Protein AF-A0A164K8K1-F1 (afdb_monomer_lite)

Foldseek 3Di:
DDPPDDPVRVQVVFWDKDWDDFPVPVPDIDIDTEGPVQDDPVQVVVLVVVLVVQCVPDPCSPGSVVVCVVVVHDRNHRD

Organism: Bacillus cereus (NCBI:txid1396)

pLDDT: mean 81.46, std 8.08, range [38.28, 90.06]

Structure (mmCIF, N/CA/C/O backbone):
data_AF-A0A164K8K1-F1
#
_entry.id   AF-A0A164K8K1-F1
#
loop_
_atom_site.group_PDB
_atom_site.id
_atom_site.type_symbol
_atom_site.label_atom_id
_atom_site.label_alt_id
_atom_site.label_comp_id
_atom_site.label_asym_id
_atom_site.label_entity_id
_atom_site.label_seq_id
_atom_site.pdbx_PDB_ins_code
_atom_site.Cartn_x
_atom_site.Cartn_y
_atom_site.Cartn_z
_atom_site.occupancy
_atom_site.B_iso_or_equiv
_atom_site.auth_seq_id
_atom_site.auth_comp_id
_atom_site.auth_asym_id
_atom_site.auth_atom_id
_atom_site.pdbx_PDB_model_num
ATOM 1 N N . MET A 1 1 ? -21.640 7.195 29.379 1.00 38.28 1 MET A N 1
ATOM 2 C CA . MET A 1 1 ? -20.972 8.383 28.802 1.00 38.28 1 MET A CA 1
ATOM 3 C C . MET A 1 1 ? -20.374 7.962 27.472 1.00 38.28 1 MET A C 1
ATOM 5 O O . MET A 1 1 ? -19.728 6.925 27.456 1.00 38.28 1 MET A O 1
ATOM 9 N N . LYS A 1 2 ? -20.636 8.681 26.372 1.00 51.03 2 LYS A N 1
ATOM 10 C CA . LYS A 1 2 ? -19.898 8.475 25.117 1.00 51.03 2 LYS A CA 1
ATOM 11 C C . LYS A 1 2 ? -18.616 9.293 25.220 1.00 51.03 2 LYS A C 1
ATOM 13 O O . LYS A 1 2 ? -18.689 10.503 25.417 1.00 51.03 2 LYS A O 1
ATOM 18 N N . THR A 1 3 ? -17.474 8.625 25.203 1.00 55.97 3 THR A N 1
ATOM 19 C CA . THR A 1 3 ? -16.161 9.267 25.180 1.00 55.97 3 THR A CA 1
ATOM 20 C C . THR A 1 3 ? -16.049 10.033 23.862 1.00 55.97 3 THR A C 1
ATOM 22 O O . THR A 1 3 ? -16.275 9.452 22.804 1.00 55.97 3 THR A O 1
ATOM 25 N N . ASN A 1 4 ? -15.774 11.338 23.910 1.00 70.75 4 ASN A N 1
ATOM 26 C CA . ASN A 1 4 ? -15.465 12.106 22.703 1.00 70.75 4 ASN A CA 1
ATOM 27 C C . ASN A 1 4 ? -14.031 11.766 22.294 1.00 70.75 4 ASN A C 1
ATOM 29 O O . ASN A 1 4 ? -13.089 12.434 22.715 1.00 70.75 4 ASN A O 1
ATOM 33 N N . GLU A 1 5 ? -13.873 10.684 21.541 1.00 76.62 5 GLU A N 1
ATOM 34 C CA . GLU A 1 5 ? -12.595 10.318 20.938 1.00 76.62 5 GLU A CA 1
ATOM 35 C C . GLU A 1 5 ? -12.189 11.372 19.905 1.00 76.62 5 GLU A C 1
ATOM 37 O O . GLU A 1 5 ? -13.030 11.894 19.164 1.00 76.62 5 GLU A O 1
ATOM 42 N N . THR A 1 6 ? -10.899 11.695 19.850 1.00 82.12 6 THR A N 1
ATOM 43 C CA . THR A 1 6 ? -10.362 12.579 18.812 1.00 82.12 6 THR A CA 1
ATOM 44 C C . THR A 1 6 ? -10.478 11.912 17.442 1.00 82.12 6 THR A C 1
ATOM 46 O O . THR A 1 6 ? -10.556 10.689 17.334 1.00 82.12 6 THR A O 1
ATOM 49 N N . ILE A 1 7 ? -10.461 12.707 16.368 1.00 79.12 7 ILE A N 1
ATOM 50 C CA . ILE A 1 7 ? -10.483 12.173 14.995 1.00 79.12 7 ILE A CA 1
ATOM 51 C C . ILE A 1 7 ? -9.329 11.178 14.785 1.00 79.12 7 ILE A C 1
ATOM 53 O O . ILE A 1 7 ? -9.540 10.112 14.220 1.00 79.12 7 ILE A O 1
ATOM 57 N N . THR A 1 8 ? -8.138 11.474 15.312 1.00 79.06 8 THR A N 1
ATOM 58 C CA . THR A 1 8 ? -6.978 10.571 15.262 1.00 79.06 8 THR A CA 1
ATOM 59 C C . THR A 1 8 ? -7.259 9.233 15.942 1.00 79.06 8 THR A C 1
AT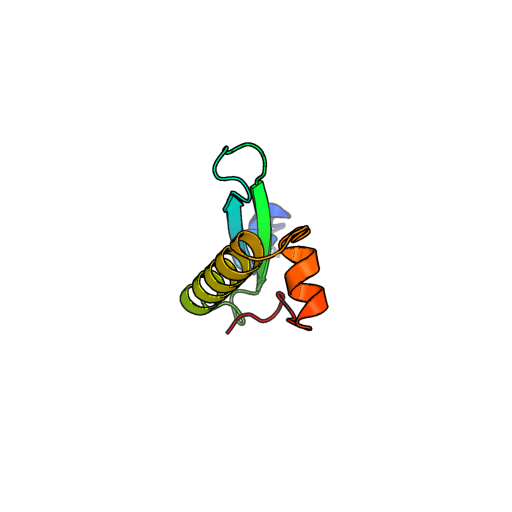OM 61 O O . THR A 1 8 ? -7.005 8.194 15.346 1.00 79.06 8 THR A O 1
ATOM 64 N N . GLN A 1 9 ? -7.854 9.239 17.139 1.00 81.44 9 GLN A N 1
ATOM 65 C CA . GLN A 1 9 ? -8.203 8.007 17.856 1.00 81.44 9 GLN A CA 1
ATOM 66 C C . GLN A 1 9 ? -9.236 7.173 17.095 1.00 81.44 9 GLN A C 1
ATOM 68 O O . GLN A 1 9 ? -9.121 5.953 17.028 1.00 81.44 9 GLN A O 1
ATOM 73 N N . GLN A 1 10 ? -10.216 7.826 16.469 1.00 80.69 10 GLN A N 1
ATOM 74 C CA . GLN A 1 10 ? -11.217 7.140 15.652 1.00 80.69 10 GLN A CA 1
ATOM 75 C C . GLN A 1 10 ? -10.599 6.525 14.387 1.00 80.69 10 GLN A C 1
ATOM 77 O O . GLN A 1 10 ? -10.991 5.429 13.985 1.00 80.69 10 GLN A O 1
ATOM 82 N N . ILE A 1 11 ? -9.619 7.196 13.774 1.00 79.94 11 ILE A N 1
ATOM 83 C CA . ILE A 1 11 ? -8.863 6.657 12.637 1.00 79.94 11 ILE A CA 1
ATOM 84 C C . ILE A 1 11 ? -8.039 5.448 13.086 1.00 79.94 11 ILE A C 1
ATOM 86 O O . ILE A 1 11 ? -8.191 4.370 12.522 1.00 79.94 11 ILE A O 1
ATOM 90 N N . GLU A 1 12 ? -7.234 5.585 14.138 1.00 81.44 12 GLU A N 1
ATOM 91 C CA . GLU A 1 12 ? -6.386 4.505 14.657 1.00 81.44 12 GLU A CA 1
ATOM 92 C C . GLU A 1 12 ? -7.190 3.298 15.149 1.00 81.44 12 GLU A C 1
ATOM 94 O O . GLU A 1 12 ? -6.707 2.168 15.081 1.00 81.44 12 GLU A O 1
ATOM 99 N N . ALA A 1 13 ? -8.420 3.497 15.631 1.00 86.06 13 ALA A N 1
ATOM 100 C CA . ALA A 1 13 ? -9.297 2.407 16.042 1.00 86.06 13 ALA A CA 1
ATOM 101 C C . ALA A 1 13 ? -9.761 1.562 14.846 1.00 86.06 13 ALA A C 1
ATOM 103 O O . ALA A 1 13 ? -9.724 0.333 14.929 1.00 86.06 13 ALA A O 1
ATOM 104 N N . ASN A 1 14 ? -10.132 2.204 13.735 1.00 83.38 14 ASN A N 1
ATOM 105 C CA . ASN A 1 14 ? -10.837 1.564 12.619 1.00 83.38 14 ASN A CA 1
ATOM 106 C C . ASN A 1 14 ? -9.959 1.275 11.394 1.00 83.38 14 ASN A C 1
ATOM 108 O O . ASN A 1 14 ? -10.333 0.450 10.557 1.00 83.38 14 ASN A O 1
ATOM 112 N N . PHE A 1 15 ? -8.802 1.927 11.282 1.00 84.50 15 PHE A N 1
ATOM 113 C CA . PHE A 1 15 ? -7.957 1.870 10.096 1.00 84.50 15 PHE A CA 1
ATOM 114 C C . PHE A 1 15 ? -6.535 1.409 10.411 1.00 84.50 15 PHE A C 1
ATOM 116 O O . PHE A 1 15 ? -5.977 1.713 11.466 1.00 84.50 15 PHE A O 1
ATOM 123 N N . THR A 1 16 ? -5.952 0.683 9.465 1.00 85.44 16 THR A N 1
ATOM 124 C CA . THR A 1 16 ? -4.512 0.492 9.349 1.00 85.44 16 THR A CA 1
ATOM 125 C C . THR A 1 16 ? -3.970 1.573 8.428 1.00 85.44 16 THR A C 1
ATOM 127 O O . THR A 1 16 ? -4.465 1.759 7.316 1.00 85.44 16 THR A O 1
ATOM 130 N N . VAL A 1 17 ? -2.963 2.296 8.906 1.00 83.81 17 VAL A N 1
ATOM 131 C CA . VAL A 1 17 ? -2.281 3.330 8.130 1.00 83.81 17 VAL A CA 1
ATOM 132 C C . VAL A 1 17 ? -1.006 2.728 7.564 1.00 83.81 17 VAL A C 1
ATOM 134 O O . VAL A 1 17 ? -0.186 2.215 8.323 1.00 83.81 17 VAL A O 1
ATOM 137 N N . VAL A 1 18 ? -0.841 2.792 6.247 1.00 82.62 18 VAL A N 1
ATOM 138 C CA . VAL A 1 18 ? 0.385 2.353 5.574 1.00 82.62 18 VAL A CA 1
ATOM 139 C C . VAL A 1 18 ? 0.946 3.526 4.798 1.00 82.62 18 VAL A C 1
ATOM 141 O O . VAL A 1 18 ? 0.220 4.205 4.073 1.00 82.62 18 VAL A O 1
ATOM 144 N N . SER A 1 19 ? 2.240 3.760 4.966 1.00 85.06 19 SER A N 1
ATOM 145 C CA . SER A 1 19 ? 2.965 4.802 4.256 1.00 85.06 19 SER A CA 1
ATOM 146 C C . SER A 1 19 ? 3.981 4.157 3.328 1.00 85.06 19 SER A C 1
ATOM 148 O O . SER A 1 19 ? 4.791 3.343 3.774 1.00 85.06 19 SER A O 1
ATOM 150 N N . PHE A 1 20 ? 3.940 4.534 2.057 1.00 80.12 20 PHE A N 1
ATOM 151 C CA . PHE A 1 20 ? 4.861 4.066 1.032 1.00 80.12 20 PHE A CA 1
ATOM 152 C C . PHE A 1 20 ? 5.787 5.204 0.619 1.00 80.12 20 PHE A C 1
ATOM 154 O O . PHE A 1 20 ? 5.323 6.295 0.291 1.00 80.12 20 PHE A O 1
ATOM 161 N N . ASP A 1 21 ? 7.093 4.947 0.653 1.00 82.50 21 ASP A N 1
ATOM 162 C CA . ASP A 1 21 ? 8.097 5.832 0.067 1.00 82.50 21 ASP A CA 1
ATOM 163 C C . ASP A 1 21 ? 8.203 5.508 -1.423 1.00 82.50 21 ASP A C 1
ATOM 165 O O . ASP A 1 21 ? 8.742 4.474 -1.817 1.00 82.50 21 ASP A O 1
ATOM 169 N N . MET A 1 22 ? 7.633 6.385 -2.238 1.00 76.06 22 MET A N 1
ATOM 170 C CA . MET A 1 22 ? 7.427 6.165 -3.665 1.00 76.06 22 MET A CA 1
ATOM 171 C C . MET A 1 22 ? 8.724 6.235 -4.472 1.00 76.06 22 MET A C 1
ATOM 173 O O . MET A 1 22 ? 8.820 5.634 -5.541 1.00 76.06 22 MET A O 1
ATOM 177 N N . CYS A 1 23 ? 9.713 6.971 -3.965 1.00 74.00 23 CYS A N 1
ATOM 178 C CA . CYS A 1 23 ? 10.968 7.261 -4.657 1.00 74.00 23 CYS A CA 1
ATOM 179 C C . CYS A 1 23 ? 12.198 6.719 -3.908 1.00 74.00 23 CYS A C 1
ATOM 181 O O . CYS A 1 23 ? 13.318 6.823 -4.409 1.00 74.00 23 CYS A O 1
ATOM 183 N N . GLY A 1 24 ? 12.015 6.161 -2.707 1.00 75.81 24 GLY A N 1
ATOM 184 C CA . GLY A 1 24 ? 13.106 5.756 -1.817 1.00 75.81 24 GLY A CA 1
ATOM 185 C C . GLY A 1 24 ? 13.905 6.939 -1.255 1.00 75.81 24 GLY A C 1
ATOM 186 O O . GLY A 1 24 ? 15.032 6.752 -0.788 1.00 75.81 24 GLY A O 1
ATOM 187 N N . ASP A 1 25 ? 13.360 8.154 -1.341 1.00 81.81 25 ASP A N 1
ATOM 188 C CA . ASP A 1 25 ? 14.027 9.408 -0.978 1.00 81.81 25 ASP A CA 1
ATOM 189 C C . ASP A 1 25 ? 13.549 9.991 0.356 1.00 81.81 25 ASP A C 1
ATOM 191 O O . ASP A 1 25 ? 14.142 10.949 0.855 1.00 81.81 25 ASP A O 1
ATOM 195 N N . LYS A 1 26 ? 12.535 9.377 0.980 1.00 82.06 26 LYS A N 1
ATOM 196 C CA . LYS A 1 26 ? 11.875 9.817 2.219 1.00 82.06 26 LYS A CA 1
ATOM 197 C C . LYS A 1 26 ? 11.170 11.172 2.128 1.00 82.06 26 LYS A C 1
ATOM 199 O O . LYS A 1 26 ? 10.733 11.688 3.158 1.00 82.06 26 LYS A O 1
ATOM 204 N N . GLU A 1 27 ? 11.041 11.742 0.936 1.00 81.31 27 GLU A N 1
ATOM 205 C CA . GLU A 1 27 ? 10.326 12.995 0.687 1.00 81.31 27 GLU A CA 1
ATOM 206 C C . GLU A 1 27 ? 8.961 12.718 0.050 1.00 81.31 27 GLU A C 1
ATOM 208 O O . GLU A 1 27 ? 7.961 13.335 0.423 1.00 81.31 27 GLU A O 1
ATOM 213 N N . HIS A 1 28 ? 8.895 11.735 -0.848 1.00 81.00 28 HIS A N 1
ATOM 214 C CA . HIS A 1 28 ? 7.681 11.373 -1.572 1.00 81.00 28 HIS A CA 1
ATOM 215 C C . HIS A 1 28 ? 6.967 10.205 -0.894 1.00 81.00 28 HIS A C 1
ATOM 217 O O . HIS A 1 28 ? 6.977 9.071 -1.370 1.00 81.00 28 HIS A O 1
ATOM 223 N N . ILE A 1 29 ? 6.346 10.501 0.250 1.00 82.69 29 ILE A N 1
ATOM 224 C CA . ILE A 1 29 ? 5.593 9.519 1.033 1.00 82.69 29 ILE A CA 1
ATOM 225 C C . ILE A 1 29 ? 4.098 9.641 0.733 1.00 82.69 29 ILE A C 1
ATOM 227 O O . ILE A 1 29 ? 3.472 10.652 1.057 1.00 82.69 29 ILE A O 1
ATOM 231 N N . GLU A 1 30 ? 3.500 8.582 0.193 1.00 82.50 30 GLU A N 1
ATOM 232 C CA . GLU A 1 30 ? 2.045 8.452 0.098 1.00 82.50 30 GLU A CA 1
ATOM 233 C C . GLU A 1 30 ? 1.503 7.657 1.285 1.00 82.50 30 GLU A C 1
ATOM 235 O O . GLU A 1 30 ? 2.092 6.666 1.709 1.00 82.50 30 GLU A O 1
ATOM 240 N N . THR A 1 31 ? 0.379 8.100 1.852 1.00 83.06 31 THR A N 1
ATOM 241 C CA . THR A 1 31 ? -0.236 7.460 3.022 1.00 83.06 31 THR A CA 1
ATOM 242 C C . THR A 1 31 ? -1.642 6.984 2.701 1.00 83.06 31 THR A C 1
ATOM 244 O O . THR A 1 31 ? -2.486 7.758 2.250 1.00 83.06 31 THR A O 1
ATOM 247 N N . PHE A 1 32 ? -1.892 5.713 2.997 1.00 82.25 32 PHE A N 1
ATOM 248 C CA . PHE A 1 32 ? -3.137 5.011 2.733 1.00 82.25 32 PHE A CA 1
ATOM 249 C C . PHE A 1 32 ? -3.801 4.590 4.036 1.00 82.25 32 PHE A C 1
ATOM 251 O O . PHE A 1 32 ? -3.140 4.199 4.999 1.00 82.25 32 PHE A O 1
ATOM 258 N N . PHE A 1 33 ? -5.129 4.662 4.044 1.00 82.88 33 PHE A N 1
ATOM 259 C CA . PHE A 1 33 ? -5.968 4.283 5.172 1.00 82.88 33 PHE A CA 1
ATOM 260 C C . PHE A 1 33 ? -6.827 3.090 4.765 1.00 82.88 33 PHE A C 1
ATOM 262 O O . PHE A 1 33 ? -7.788 3.237 4.012 1.00 82.88 33 PHE A O 1
ATOM 269 N N . PHE A 1 34 ? -6.492 1.918 5.289 1.00 82.69 34 PHE A N 1
ATOM 270 C CA . PHE A 1 34 ? -7.213 0.674 5.039 1.00 82.69 34 PHE A CA 1
ATOM 271 C C . PHE A 1 34 ? -8.126 0.355 6.208 1.00 82.69 34 PHE A C 1
ATOM 273 O O . PHE A 1 34 ? -7.712 0.491 7.354 1.00 82.69 34 PHE A O 1
ATOM 280 N N . ARG A 1 35 ? -9.363 -0.085 5.969 1.00 81.44 35 ARG A N 1
ATOM 281 C CA . ARG A 1 35 ? -10.231 -0.539 7.068 1.00 81.44 35 ARG A CA 1
ATOM 282 C C . ARG A 1 35 ? -9.652 -1.817 7.662 1.00 81.44 35 ARG A C 1
ATOM 284 O O . ARG A 1 35 ? -9.395 -2.756 6.922 1.00 81.44 35 ARG A O 1
ATOM 291 N N . LYS A 1 36 ? -9.482 -1.888 8.986 1.00 83.25 36 LYS A N 1
ATOM 292 C CA . LYS A 1 36 ? -8.828 -3.042 9.639 1.00 83.25 36 LYS A CA 1
ATOM 293 C C . LYS A 1 36 ? -9.499 -4.380 9.344 1.00 83.25 36 LYS A C 1
ATOM 295 O O . LYS A 1 36 ? -8.813 -5.375 9.165 1.00 83.25 36 LYS A O 1
ATOM 300 N N . GLU A 1 37 ? -10.829 -4.405 9.291 1.00 83.44 37 GLU A N 1
ATOM 301 C CA . GLU A 1 37 ? -11.604 -5.620 8.986 1.00 83.44 37 GLU A CA 1
ATOM 302 C C . GLU A 1 37 ? -11.398 -6.118 7.547 1.00 83.44 37 GLU A C 1
ATOM 304 O O . GLU A 1 37 ? -11.750 -7.249 7.213 1.00 83.44 37 GLU A O 1
ATOM 309 N N . GLU A 1 38 ? -10.842 -5.268 6.687 1.00 80.50 38 GLU A N 1
ATOM 310 C CA . GLU A 1 38 ? -10.670 -5.499 5.259 1.00 80.50 38 GLU A CA 1
ATOM 311 C C . GLU A 1 38 ? -9.215 -5.326 4.822 1.00 80.50 38 GLU A C 1
ATOM 313 O O . GLU A 1 38 ? -8.981 -5.145 3.633 1.00 80.50 38 GLU A O 1
ATOM 318 N N . PHE A 1 39 ? -8.273 -5.355 5.774 1.00 83.56 39 PHE A N 1
ATOM 319 C CA . PHE A 1 39 ? -6.846 -5.171 5.541 1.00 83.56 39 PHE A CA 1
ATOM 320 C C . PHE A 1 39 ? -6.060 -6.451 5.819 1.00 83.56 39 PHE A C 1
ATOM 322 O O . PHE A 1 39 ? -6.133 -7.019 6.911 1.00 83.56 39 PHE A O 1
ATOM 329 N N . ASN A 1 40 ? -5.229 -6.830 4.858 1.00 85.75 40 ASN A N 1
ATOM 330 C CA . ASN A 1 40 ? -4.204 -7.848 4.977 1.00 85.75 40 ASN A CA 1
ATOM 331 C C . ASN A 1 40 ? -2.847 -7.236 4.605 1.00 85.75 40 ASN A C 1
ATOM 333 O O . ASN A 1 40 ? -2.664 -6.740 3.494 1.00 85.75 40 ASN A O 1
ATOM 337 N N . GLU A 1 41 ? -1.900 -7.269 5.546 1.00 83.81 41 GLU A N 1
ATOM 338 C CA . GLU A 1 41 ? -0.570 -6.677 5.366 1.00 83.81 41 GLU A CA 1
ATOM 339 C C . GLU A 1 41 ? 0.210 -7.328 4.219 1.00 83.81 41 GLU A C 1
ATOM 341 O O . GLU A 1 41 ? 0.842 -6.616 3.439 1.00 83.81 41 GLU A O 1
ATOM 346 N N . ASP A 1 42 ? 0.129 -8.653 4.075 1.00 87.19 42 ASP A N 1
ATOM 347 C CA . ASP A 1 42 ? 0.836 -9.376 3.017 1.00 87.19 42 ASP A CA 1
ATOM 348 C C . ASP A 1 42 ? 0.270 -9.016 1.639 1.00 87.19 42 ASP A C 1
ATOM 350 O O . ASP A 1 42 ? 1.030 -8.792 0.699 1.00 87.19 42 ASP A O 1
ATOM 354 N N . ALA A 1 43 ? -1.055 -8.877 1.530 1.00 85.81 43 ALA A N 1
ATOM 355 C CA . ALA A 1 43 ? -1.702 -8.439 0.295 1.00 85.81 43 ALA A CA 1
ATOM 356 C C . ALA A 1 43 ? -1.352 -6.981 -0.049 1.00 85.81 43 ALA A C 1
ATOM 358 O O . ALA A 1 43 ? -1.107 -6.663 -1.210 1.00 85.81 43 ALA A O 1
ATOM 359 N N . ALA A 1 44 ? -1.264 -6.095 0.950 1.00 84.25 44 ALA A N 1
ATOM 360 C CA . ALA A 1 44 ? -0.847 -4.708 0.736 1.00 84.25 44 ALA A CA 1
ATOM 361 C C . ALA A 1 44 ? 0.624 -4.603 0.310 1.00 84.25 44 ALA A C 1
ATOM 363 O O . ALA A 1 44 ? 0.956 -3.779 -0.542 1.00 84.25 44 ALA A O 1
ATOM 364 N N . ARG A 1 45 ? 1.502 -5.442 0.879 1.00 85.38 45 A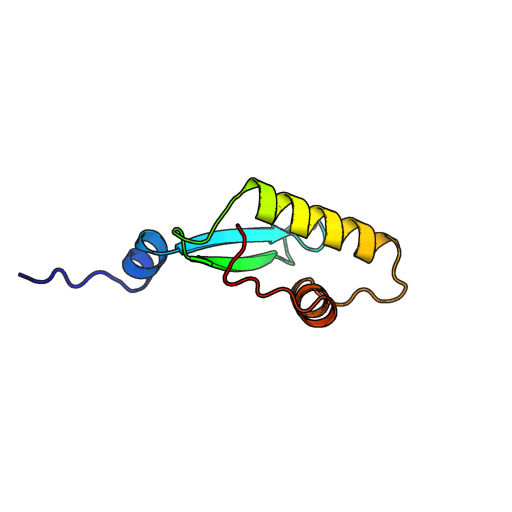RG A N 1
ATOM 365 C CA . ARG A 1 45 ? 2.908 -5.528 0.469 1.00 85.38 45 ARG A CA 1
ATOM 366 C C . ARG A 1 45 ? 3.028 -6.044 -0.962 1.00 85.38 45 ARG A C 1
ATOM 368 O O . ARG A 1 45 ? 3.683 -5.390 -1.761 1.00 85.38 45 ARG A O 1
ATOM 375 N N . GLN A 1 46 ? 2.346 -7.142 -1.291 1.00 87.44 46 GLN A N 1
ATOM 376 C CA . GLN A 1 46 ? 2.352 -7.694 -2.646 1.00 87.44 46 GLN A CA 1
ATOM 377 C C . GLN A 1 46 ? 1.874 -6.663 -3.672 1.00 87.44 46 GLN A C 1
ATOM 379 O O . GLN A 1 46 ? 2.510 -6.480 -4.700 1.00 87.44 46 GLN A O 1
ATOM 384 N N . LEU A 1 47 ? 0.803 -5.929 -3.364 1.00 86.81 47 LEU A N 1
ATOM 385 C CA . LEU A 1 47 ? 0.276 -4.897 -4.253 1.00 86.81 47 LEU A CA 1
ATOM 386 C C . LEU A 1 47 ? 1.278 -3.759 -4.512 1.00 86.81 47 LEU A C 1
ATOM 388 O O . LEU A 1 47 ? 1.331 -3.206 -5.611 1.00 86.81 47 LEU A O 1
ATOM 392 N N . PHE A 1 48 ? 2.072 -3.393 -3.504 1.00 86.19 48 PHE A N 1
ATOM 393 C CA . PHE A 1 48 ? 3.130 -2.400 -3.667 1.00 86.19 48 PHE A CA 1
ATOM 394 C C . PHE A 1 48 ? 4.331 -2.949 -4.449 1.00 86.19 48 PHE A C 1
ATOM 396 O O . PHE A 1 48 ? 4.913 -2.226 -5.261 1.00 86.19 48 PHE A O 1
ATOM 403 N N . ASP A 1 49 ? 4.685 -4.217 -4.243 1.00 88.44 49 ASP A N 1
ATOM 404 C CA . ASP A 1 49 ? 5.719 -4.891 -5.031 1.00 88.44 49 ASP A CA 1
ATOM 405 C C . ASP A 1 49 ? 5.310 -4.960 -6.516 1.00 88.44 49 ASP A C 1
ATOM 407 O O . ASP A 1 49 ? 6.110 -4.602 -7.383 1.00 88.44 49 ASP A O 1
ATOM 411 N N . ASP A 1 50 ? 4.045 -5.290 -6.807 1.00 89.62 50 ASP A N 1
ATOM 412 C CA . ASP A 1 50 ? 3.483 -5.320 -8.164 1.00 89.62 50 ASP A CA 1
ATOM 413 C C . ASP A 1 50 ? 3.552 -3.936 -8.837 1.00 89.62 50 ASP A C 1
ATOM 415 O O . ASP A 1 50 ? 3.982 -3.808 -9.988 1.00 89.62 50 ASP A O 1
ATOM 419 N N . TYR A 1 51 ? 3.193 -2.870 -8.108 1.00 88.06 51 TYR A N 1
ATOM 420 C CA . TYR A 1 51 ? 3.372 -1.497 -8.587 1.00 88.06 51 TYR A CA 1
ATOM 421 C C . TYR A 1 51 ? 4.843 -1.157 -8.829 1.00 88.06 51 TYR A C 1
ATOM 423 O O . TYR A 1 51 ? 5.161 -0.515 -9.826 1.00 88.06 51 TYR A O 1
ATOM 431 N N . SER A 1 52 ? 5.745 -1.568 -7.939 1.00 86.25 52 SER A N 1
ATOM 432 C CA . SER A 1 52 ? 7.174 -1.265 -8.062 1.00 86.25 52 SER A CA 1
ATOM 433 C C . SER A 1 52 ? 7.772 -1.932 -9.303 1.00 86.25 52 SER A C 1
ATOM 435 O O . SER A 1 52 ? 8.551 -1.313 -10.033 1.00 86.25 52 SER A O 1
ATOM 437 N N . GLU A 1 53 ? 7.359 -3.168 -9.595 1.00 90.06 53 GLU A N 1
ATOM 438 C CA . GLU A 1 53 ? 7.721 -3.872 -10.825 1.00 90.06 53 GLU A CA 1
ATOM 439 C C . GLU A 1 53 ? 7.125 -3.192 -12.066 1.00 90.06 53 GLU A C 1
ATOM 441 O O . GLU A 1 53 ? 7.847 -2.940 -13.036 1.00 90.06 53 GLU A O 1
ATOM 446 N N . TYR A 1 54 ? 5.838 -2.832 -12.042 1.00 88.88 54 TYR A N 1
ATOM 447 C CA . TYR A 1 54 ? 5.210 -2.054 -13.113 1.00 88.88 54 TYR A CA 1
ATOM 448 C C . TYR A 1 54 ? 5.962 -0.738 -13.357 1.00 88.88 54 TYR A C 1
ATOM 450 O O . TYR A 1 54 ? 6.293 -0.401 -14.499 1.00 88.88 54 TYR A O 1
ATOM 458 N N . ALA A 1 5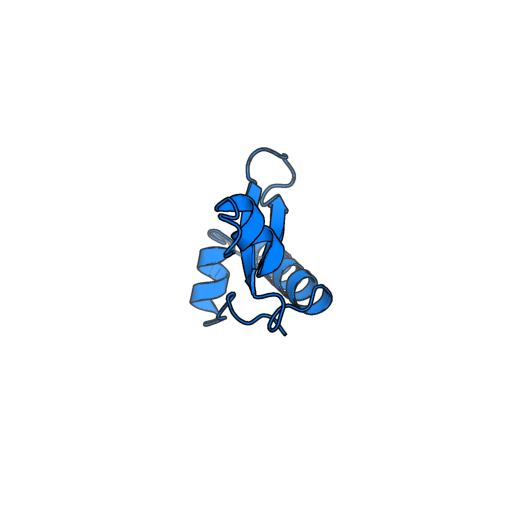5 ? 6.301 -0.027 -12.282 1.00 86.00 55 ALA A N 1
ATOM 459 C CA . ALA A 1 55 ? 6.938 1.274 -12.343 1.00 86.00 55 ALA A CA 1
ATOM 460 C C . ALA A 1 55 ? 8.349 1.219 -12.931 1.00 86.00 55 ALA A C 1
ATOM 462 O O . ALA A 1 55 ? 8.722 2.088 -13.719 1.00 86.00 55 ALA A O 1
ATOM 463 N N . ALA A 1 56 ? 9.102 0.164 -12.617 1.00 86.75 56 ALA A N 1
ATOM 464 C CA . ALA A 1 56 ? 10.427 -0.073 -13.179 1.00 86.75 56 ALA A CA 1
ATOM 465 C C . ALA A 1 56 ? 10.408 -0.333 -14.698 1.00 86.75 56 ALA A C 1
ATOM 467 O O . ALA A 1 56 ? 11.405 -0.081 -15.377 1.00 86.75 56 ALA A O 1
ATOM 468 N N . ASN A 1 57 ? 9.289 -0.830 -15.237 1.00 88.19 57 ASN A N 1
ATOM 469 C CA . ASN A 1 57 ? 9.157 -1.219 -16.644 1.00 88.19 57 ASN A CA 1
ATOM 470 C C . ASN A 1 57 ? 8.378 -0.207 -17.504 1.00 88.19 57 ASN A C 1
ATOM 472 O O . ASN A 1 57 ? 8.422 -0.281 -18.735 1.00 88.19 57 ASN A O 1
ATOM 476 N N . ALA A 1 58 ? 7.669 0.744 -16.895 1.00 84.94 58 ALA A N 1
ATOM 477 C CA . ALA A 1 58 ? 6.877 1.735 -17.613 1.00 84.94 58 ALA A CA 1
ATOM 478 C C . ALA A 1 58 ? 7.696 2.985 -17.981 1.00 84.94 58 ALA A C 1
ATOM 480 O O . ALA A 1 58 ? 8.486 3.505 -17.200 1.00 84.94 58 ALA A O 1
ATOM 481 N N . THR A 1 59 ? 7.458 3.537 -19.176 1.00 83.56 59 THR A N 1
ATOM 482 C CA . THR A 1 59 ? 8.090 4.801 -19.613 1.00 83.56 59 THR A CA 1
ATOM 483 C C . THR A 1 59 ? 7.588 6.011 -18.819 1.00 83.56 59 THR A C 1
ATOM 485 O O . THR A 1 59 ? 8.301 7.001 -18.680 1.00 83.56 59 THR A O 1
ATOM 488 N N . ASN A 1 60 ? 6.354 5.944 -18.317 1.00 80.94 60 ASN A N 1
ATOM 489 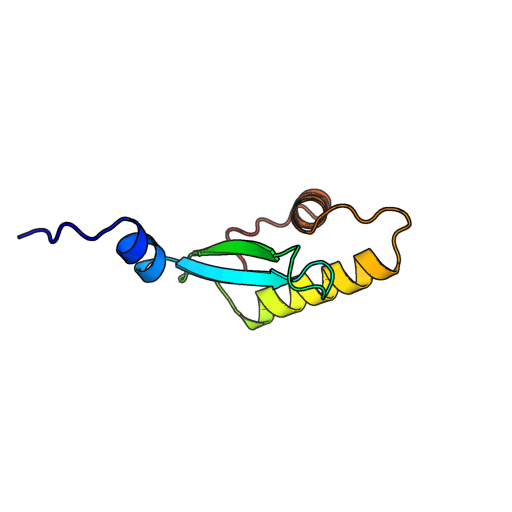C CA . ASN A 1 60 ? 5.768 6.940 -17.427 1.00 80.94 60 ASN A CA 1
ATOM 490 C C . ASN A 1 60 ? 4.759 6.243 -16.499 1.00 80.94 60 ASN A C 1
ATOM 492 O O . ASN A 1 60 ? 3.596 6.100 -16.881 1.00 80.94 60 ASN A O 1
ATOM 496 N N . PRO A 1 61 ? 5.197 5.746 -15.334 1.00 75.06 61 PRO A N 1
ATOM 497 C CA . PRO A 1 61 ? 4.364 4.895 -14.490 1.00 75.06 61 PRO A CA 1
ATOM 498 C C . PRO A 1 61 ? 3.210 5.613 -13.787 1.00 75.06 61 PRO A C 1
ATOM 500 O O . PRO A 1 61 ? 2.254 4.956 -13.386 1.00 75.06 61 PRO A O 1
ATOM 503 N N . GLY A 1 62 ? 3.255 6.942 -13.668 1.00 83.38 62 GLY A N 1
ATOM 504 C CA . GLY A 1 62 ? 2.318 7.667 -12.807 1.00 83.38 62 GLY A CA 1
ATOM 505 C C . GLY A 1 62 ? 2.560 7.367 -11.324 1.00 83.38 62 GLY A C 1
ATOM 506 O O . GLY A 1 62 ? 3.640 6.911 -10.954 1.00 83.38 62 GLY A O 1
ATOM 507 N N . TRP A 1 63 ? 1.573 7.664 -10.480 1.00 85.56 63 TRP A N 1
ATOM 508 C CA . TRP A 1 63 ? 1.629 7.397 -9.037 1.00 85.56 63 TRP A CA 1
ATOM 509 C C . TRP A 1 63 ? 0.947 6.066 -8.695 1.00 85.56 63 TRP A C 1
ATOM 511 O O . TRP A 1 63 ? 0.185 5.523 -9.497 1.00 85.56 63 TRP A O 1
ATOM 521 N N . PHE A 1 64 ? 1.145 5.557 -7.476 1.00 84.38 64 PHE A N 1
ATOM 522 C CA . PHE A 1 64 ? 0.531 4.296 -7.037 1.00 84.38 64 PHE A CA 1
ATOM 523 C C . PHE A 1 64 ? -0.998 4.350 -7.131 1.00 84.38 64 PHE A C 1
ATOM 525 O O . PHE A 1 64 ? -1.626 3.409 -7.605 1.00 84.38 64 PHE A O 1
ATOM 532 N N . VAL A 1 65 ? -1.616 5.489 -6.801 1.00 83.81 65 VAL A N 1
ATOM 533 C CA . VAL A 1 65 ? -3.068 5.678 -6.972 1.00 83.81 65 VAL A CA 1
ATOM 534 C C . VAL A 1 65 ? -3.534 5.600 -8.432 1.00 83.81 65 VAL A C 1
ATOM 536 O O . VAL A 1 65 ? -4.673 5.205 -8.691 1.00 83.81 65 VAL A O 1
ATOM 53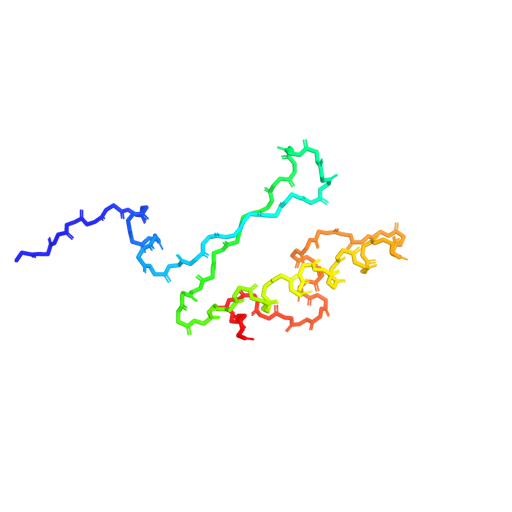9 N N . ASP A 1 66 ? -2.687 5.974 -9.392 1.00 86.44 66 ASP A N 1
ATOM 540 C CA . ASP A 1 66 ? -3.014 5.883 -10.816 1.00 86.44 66 ASP A CA 1
ATOM 541 C C . ASP A 1 66 ? -2.963 4.428 -11.283 1.00 86.44 66 ASP A C 1
ATOM 543 O O . ASP A 1 66 ? -3.874 3.987 -11.985 1.00 86.44 66 ASP A O 1
ATOM 547 N N . TYR A 1 67 ? -1.968 3.672 -10.812 1.00 87.62 67 TYR A N 1
ATOM 548 C CA . TYR A 1 67 ? -1.877 2.225 -11.006 1.00 87.62 67 TYR A CA 1
ATOM 549 C C . TYR A 1 67 ? -3.095 1.492 -10.422 1.00 87.62 67 TYR A C 1
ATOM 551 O O . TYR A 1 67 ? -3.760 0.726 -11.114 1.00 87.62 67 TYR A O 1
ATOM 559 N N . LEU A 1 68 ? -3.480 1.796 -9.178 1.00 87.25 68 LEU A N 1
ATOM 560 C CA . LEU A 1 68 ? -4.662 1.189 -8.556 1.00 87.25 68 LEU A CA 1
ATOM 561 C C . LEU A 1 68 ? -5.931 1.427 -9.389 1.00 87.25 68 LEU A C 1
ATOM 563 O O . LEU A 1 68 ? -6.749 0.525 -9.566 1.00 87.25 68 LEU A O 1
ATOM 567 N N . LYS A 1 69 ? -6.086 2.632 -9.950 1.00 87.88 69 LYS A N 1
ATOM 568 C CA . LYS A 1 69 ? -7.213 2.960 -10.835 1.00 87.88 69 LYS A CA 1
ATOM 569 C C . LYS A 1 69 ? -7.139 2.242 -12.178 1.00 87.88 69 LYS A C 1
ATOM 571 O O . LYS A 1 69 ? -8.190 1.832 -12.667 1.00 87.88 69 LYS A O 1
ATOM 576 N N . SER A 1 70 ? -5.957 2.116 -12.787 1.00 88.50 70 SER A N 1
ATOM 577 C CA . SER A 1 70 ? -5.812 1.434 -14.080 1.00 88.50 70 SER A CA 1
ATOM 578 C C . SER A 1 70 ? -6.132 -0.053 -13.971 1.00 88.50 70 SER A C 1
ATOM 580 O O . SER A 1 70 ? -6.801 -0.589 -14.851 1.00 88.50 70 SER A O 1
ATOM 582 N N . GLU A 1 71 ? -5.741 -0.677 -12.860 1.00 86.19 71 GLU A N 1
ATOM 583 C CA . GLU A 1 71 ? -6.008 -2.089 -12.573 1.00 86.19 71 GLU A CA 1
ATOM 584 C C . GLU A 1 71 ? -7.415 -2.337 -11.999 1.00 86.19 71 GLU A C 1
ATOM 586 O O . GLU A 1 71 ? -7.816 -3.480 -11.783 1.00 86.19 71 GLU A O 1
ATOM 591 N N . GLY A 1 72 ? -8.198 -1.279 -11.750 1.00 86.25 72 GLY A N 1
ATOM 592 C CA . GLY A 1 72 ? -9.530 -1.393 -11.153 1.00 86.25 72 GLY A CA 1
ATOM 593 C C . GLY A 1 72 ? -9.511 -1.942 -9.722 1.00 86.25 72 GLY A C 1
ATOM 594 O O . GLY A 1 72 ? -10.483 -2.564 -9.290 1.00 86.25 72 GLY A O 1
ATOM 595 N N . ILE A 1 73 ? -8.414 -1.727 -8.994 1.00 84.38 73 ILE A N 1
ATOM 596 C CA . ILE A 1 73 ? -8.198 -2.224 -7.636 1.00 84.38 73 ILE A CA 1
ATOM 597 C C . ILE A 1 73 ? -8.818 -1.245 -6.639 1.00 84.38 73 ILE A C 1
ATOM 599 O O . ILE A 1 73 ? -8.395 -0.092 -6.512 1.00 84.38 73 ILE A O 1
ATOM 603 N N . ASP A 1 74 ? -9.819 -1.716 -5.893 1.00 82.50 74 ASP A N 1
ATOM 604 C CA . ASP A 1 74 ? -10.369 -0.965 -4.768 1.00 82.50 74 ASP A CA 1
ATOM 605 C C . ASP A 1 74 ? -9.462 -1.112 -3.545 1.00 82.50 74 ASP A C 1
ATOM 607 O O . ASP A 1 74 ? -9.576 -2.050 -2.755 1.00 82.50 74 ASP A O 1
ATOM 611 N N . TYR A 1 75 ? -8.564 -0.145 -3.373 1.00 72.25 75 TYR A N 1
ATOM 612 C CA . TYR A 1 75 ? -7.643 -0.114 -2.242 1.00 72.25 75 TYR A CA 1
ATOM 613 C C . TYR A 1 75 ? -8.350 0.050 -0.888 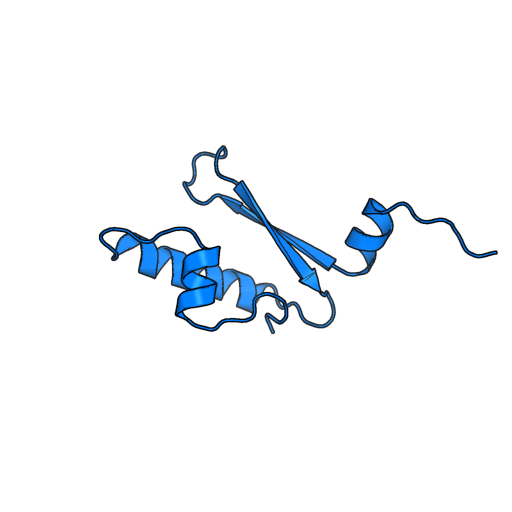1.00 72.25 75 TYR A C 1
ATOM 615 O O . TYR A 1 75 ? -7.699 -0.061 0.138 1.00 72.25 75 TYR A O 1
ATOM 623 N N . HIS A 1 76 ? -9.665 0.278 -0.813 1.00 72.06 76 HIS A N 1
ATOM 624 C CA . HIS A 1 76 ? -10.366 0.244 0.476 1.00 72.06 76 HIS A CA 1
ATOM 625 C C . HIS A 1 76 ? -10.555 -1.186 1.012 1.00 72.06 76 HIS A C 1
ATOM 627 O O . HIS A 1 76 ? -10.869 -1.340 2.193 1.00 72.06 76 HIS A O 1
ATOM 633 N N . VAL A 1 77 ? -10.347 -2.208 0.168 1.00 70.81 77 VAL A N 1
ATOM 634 C CA . VAL A 1 77 ? -10.610 -3.624 0.453 1.00 70.81 77 VAL A CA 1
ATOM 635 C C . VAL A 1 77 ? -9.416 -4.480 -0.004 1.00 70.81 77 VAL A C 1
ATOM 637 O O . VAL A 1 77 ? -9.493 -5.203 -0.994 1.00 70.81 77 VAL A O 1
ATOM 640 N N . ILE A 1 78 ? -8.291 -4.403 0.710 1.00 73.56 78 ILE A N 1
ATOM 641 C CA . ILE A 1 78 ? -7.095 -5.221 0.435 1.00 73.56 78 ILE A CA 1
ATOM 642 C C . ILE A 1 78 ? -7.083 -6.429 1.381 1.00 73.56 78 ILE A C 1
ATOM 644 O O . ILE A 1 78 ? -6.705 -6.290 2.541 1.00 73.56 78 ILE A O 1
ATOM 648 N N . LYS A 1 79 ? -7.487 -7.611 0.900 1.00 72.69 79 LYS A N 1
ATOM 649 C CA . LYS A 1 79 ? -7.648 -8.841 1.703 1.00 72.69 79 LYS A CA 1
ATOM 650 C C . LYS A 1 79 ? -6.668 -9.944 1.332 1.00 72.69 79 LYS A C 1
ATOM 652 O O . LYS A 1 79 ? -6.306 -10.030 0.143 1.00 72.69 79 LYS A O 1
#

Radius of gyration: 14.86 Å; chains: 1; bounding box: 35×22×48 Å

Sequence (79 aa):
MKTNETITQQIEANFTVVSFDMCGDKEHIETFFFRKEEFNEDAARQLFDDYSEYAANATNPGWFVDYLKSEGIDYHVIK

Secondary structure (DSSP, 8-state):
------HHHHHHHHEEEEEEESSSSSSSEEEEEEEGGGB-HHHHHHHHHHHHHHHHH-SS---HHHHHHHTT--TT-B-